Protein AF-B7BBH0-F1 (afdb_monomer)

Sequence (161 aa):
MNRITAFCSAIFLLVYTVLNRTVYGLSKKKMPYLHLIDEAIGLLNTEIRLIEWRIKYPEQLQQRVNKQSLSPLFLADKTTLINIMEMVSGLFLSKDIVYQNGKPAYLVDLSKGFEWLFNIKIGDCYQKHEDVIKRKPGKLTGFLNGLADLIKKEHDKKGYR

Foldseek 3Di:
DDPVVVVVVVVVVVVVVVVVVVVVVVVVVVVVVVVVVVVVVVVVVVVVVVVVVCVVCVPVVCVVVVPPPQAPAADDPPDDPLLVLLVLLVQQVVQPDADPVRGRDDSVVSVVVSCRNHVHDPDPSVVSSVVLVPDDPVCNCVNVVVVVVVVVVVCVVVVPD

Solvent-accessible surface area (backbone atoms only — not comparable to full-atom values): 9306 Å² total; per-residue (Å²): 134,61,71,64,62,55,50,55,52,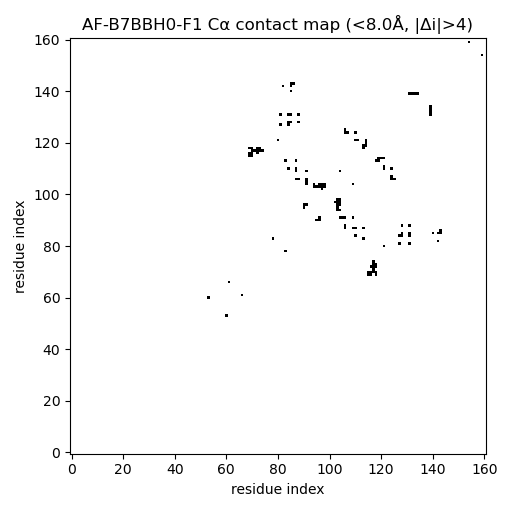53,51,50,53,51,52,51,55,52,50,51,50,53,52,50,52,54,51,65,62,52,54,58,57,53,53,53,48,52,49,51,50,52,51,50,52,52,53,52,50,53,51,52,48,50,71,75,45,48,65,74,52,43,61,62,63,70,52,59,73,72,36,93,44,68,71,64,94,82,68,53,72,68,51,56,42,43,53,50,45,51,48,45,72,64,47,77,53,51,45,97,86,69,48,59,51,52,62,67,58,53,48,51,51,48,21,45,49,37,66,48,87,74,75,66,58,65,62,49,39,50,55,42,72,69,39,59,79,90,59,47,54,48,58,62,51,51,54,51,51,52,52,50,53,56,42,58,75,68,65,69,130

pLDDT: mean 82.18, std 12.38, range [52.59, 95.44]

Secondary structure (DSSP, 8-state):
--HHHHHHHHHHHHHHHHHHHHHHHHHHHHHHHHHHHHHHHHHHHHHHHHHHHHHH-HHHHHHHHTTS---S----TT--HHHHHHHHHHHHHH---B-TTSPBPPHHHHHHHHHHHHT-----HHHHHHHHHTS-GGGSSHHHHHHHHHHHHHHHHHT--

Radius of gyration: 38.22 Å; Cα contacts (8 Å, |Δi|>4): 73; chains: 1; bounding box: 80×46×109 Å

Organism: NCBI:txid537006

Mean predicted aligned error: 16.0 Å

Structure (mmCIF, N/CA/C/O backbone):
data_AF-B7BBH0-F1
#
_entry.id   AF-B7BBH0-F1
#
loop_
_atom_site.group_PDB
_atom_site.id
_atom_site.type_symbol
_atom_site.label_atom_id
_atom_site.label_alt_id
_atom_site.label_comp_id
_atom_site.label_asym_id
_atom_site.label_entity_id
_atom_site.label_seq_id
_atom_site.pdbx_PDB_ins_code
_atom_site.Cartn_x
_atom_site.Cartn_y
_atom_site.Cartn_z
_atom_site.occupancy
_atom_site.B_iso_or_equiv
_atom_site.auth_seq_id
_atom_site.auth_comp_id
_atom_site.auth_asym_id
_atom_site.auth_atom_id
_atom_site.pdbx_PDB_mode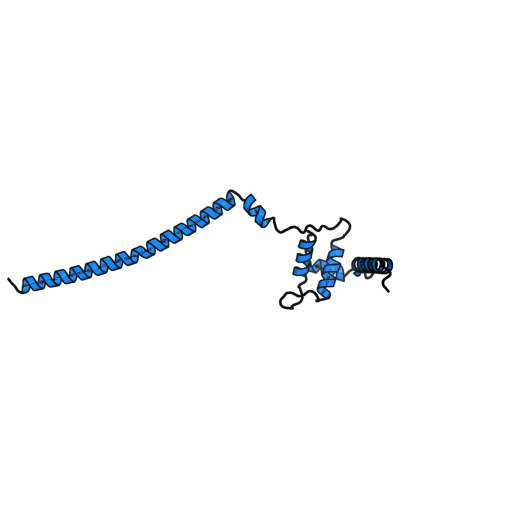l_num
ATOM 1 N N . MET A 1 1 ? 48.801 -32.020 -86.231 1.00 55.41 1 MET A N 1
ATOM 2 C CA . MET A 1 1 ? 48.267 -31.024 -85.273 1.00 55.41 1 MET A CA 1
ATOM 3 C C . MET A 1 1 ? 49.053 -31.171 -83.973 1.00 55.41 1 MET A C 1
ATOM 5 O O . MET A 1 1 ? 49.049 -32.255 -83.405 1.00 55.41 1 MET A O 1
ATOM 9 N N . ASN A 1 2 ? 49.857 -3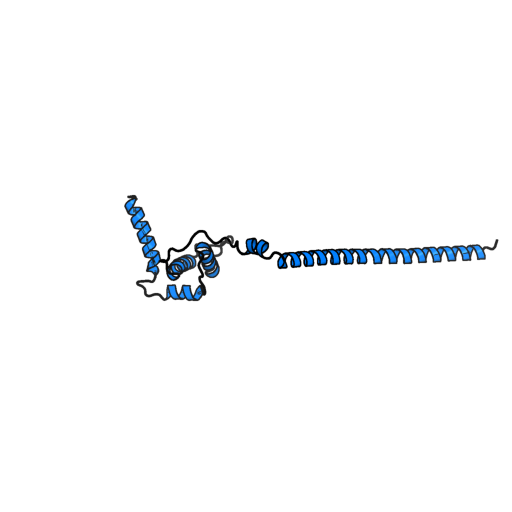0.171 -83.597 1.00 57.75 2 ASN A N 1
ATOM 10 C CA . ASN A 1 2 ? 50.925 -30.335 -82.602 1.00 57.75 2 ASN A CA 1
ATOM 11 C C . ASN A 1 2 ? 50.375 -30.584 -81.187 1.00 57.75 2 ASN A C 1
ATOM 13 O O . ASN A 1 2 ? 49.533 -29.833 -80.699 1.00 57.75 2 ASN A O 1
ATOM 17 N N . ARG A 1 3 ? 50.912 -31.602 -80.494 1.00 60.59 3 ARG A N 1
ATOM 18 C CA . ARG A 1 3 ? 50.582 -31.922 -79.085 1.00 60.59 3 ARG A CA 1
ATOM 19 C C . ARG A 1 3 ? 50.762 -30.714 -78.155 1.00 60.59 3 ARG A C 1
ATOM 21 O O . ARG A 1 3 ? 50.037 -30.584 -77.179 1.00 60.59 3 ARG A O 1
ATOM 28 N N . ILE A 1 4 ? 51.678 -29.812 -78.506 1.00 69.25 4 ILE A N 1
ATOM 29 C CA . ILE A 1 4 ? 51.963 -28.566 -77.785 1.00 69.25 4 ILE A CA 1
ATOM 30 C C . ILE A 1 4 ? 50.759 -27.612 -77.822 1.00 69.25 4 ILE A C 1
ATOM 32 O O . ILE A 1 4 ? 50.379 -27.060 -76.795 1.00 69.25 4 ILE A O 1
ATOM 36 N N . THR A 1 5 ? 50.097 -27.466 -78.973 1.00 71.50 5 THR A N 1
ATOM 37 C CA . THR A 1 5 ? 48.941 -26.569 -79.124 1.00 71.50 5 THR A CA 1
ATOM 38 C C . THR A 1 5 ? 47.730 -27.079 -78.339 1.00 71.50 5 THR A C 1
ATOM 40 O O . THR A 1 5 ? 47.020 -26.293 -77.714 1.00 71.50 5 THR A O 1
ATOM 43 N N . ALA A 1 6 ? 47.534 -28.402 -78.299 1.00 71.00 6 ALA A N 1
ATOM 44 C CA . ALA A 1 6 ? 46.506 -29.034 -77.472 1.00 71.00 6 ALA A CA 1
ATOM 45 C C . ALA A 1 6 ? 46.788 -28.859 -75.968 1.00 71.00 6 ALA A C 1
ATOM 47 O O . ALA A 1 6 ? 45.874 -28.575 -75.196 1.00 71.00 6 ALA A O 1
ATOM 48 N N . PHE A 1 7 ? 48.057 -28.961 -75.560 1.00 74.50 7 PHE A N 1
ATOM 49 C CA . PHE A 1 7 ? 48.466 -28.769 -74.168 1.00 74.50 7 PHE A CA 1
ATOM 50 C C . PHE A 1 7 ? 48.253 -27.321 -73.701 1.00 74.50 7 PHE A C 1
ATOM 52 O O . PHE A 1 7 ? 47.668 -27.094 -72.644 1.00 74.50 7 PHE A O 1
ATOM 59 N N . CYS A 1 8 ? 48.626 -26.330 -74.518 1.00 71.81 8 CYS A N 1
ATOM 60 C CA . CYS A 1 8 ? 48.367 -24.919 -74.219 1.00 71.81 8 CYS A CA 1
ATOM 61 C C . CYS A 1 8 ? 46.865 -24.600 -74.129 1.00 71.81 8 CYS A C 1
ATOM 63 O O . CYS A 1 8 ? 46.452 -23.862 -73.236 1.00 71.81 8 CYS A O 1
ATOM 65 N N . SER A 1 9 ? 46.037 -25.183 -75.004 1.00 73.12 9 SER A N 1
ATOM 66 C CA . SER A 1 9 ? 44.580 -24.997 -74.962 1.00 73.12 9 SER A CA 1
ATOM 67 C C . SER A 1 9 ? 43.954 -25.590 -73.692 1.00 73.12 9 SER A C 1
ATOM 69 O O . SER A 1 9 ? 43.119 -24.941 -73.060 1.00 73.12 9 SER A O 1
ATOM 71 N N . ALA A 1 10 ? 44.412 -26.769 -73.260 1.00 77.75 10 ALA A N 1
ATOM 72 C CA . ALA A 1 10 ? 43.952 -27.401 -72.024 1.00 77.75 10 ALA A CA 1
ATOM 73 C C . ALA A 1 10 ? 44.320 -26.584 -70.772 1.00 77.75 10 ALA A C 1
ATOM 75 O O . ALA A 1 10 ? 43.482 -26.408 -69.887 1.00 77.75 10 ALA A O 1
ATOM 76 N N . ILE A 1 11 ? 45.538 -26.028 -70.714 1.00 79.75 11 ILE A N 1
ATOM 77 C CA . ILE A 1 11 ? 45.958 -25.144 -69.614 1.00 79.75 11 ILE A CA 1
ATOM 78 C C . ILE A 1 11 ? 45.096 -23.880 -69.583 1.00 79.75 11 ILE A C 1
ATOM 80 O O . ILE A 1 11 ? 44.630 -23.483 -68.516 1.00 79.75 11 ILE A O 1
ATOM 84 N N . PHE A 1 12 ? 44.834 -23.268 -70.739 1.00 78.94 12 PHE A N 1
ATOM 85 C CA . PHE A 1 12 ? 44.013 -22.061 -70.820 1.00 78.94 12 PHE A CA 1
ATOM 86 C C . PHE A 1 12 ? 42.577 -22.303 -70.324 1.00 78.94 12 PHE A C 1
ATOM 88 O O . PHE A 1 12 ? 42.049 -21.518 -69.537 1.00 78.94 12 PHE A O 1
ATOM 95 N N . LEU A 1 13 ? 41.971 -23.432 -70.704 1.00 77.69 13 LEU A N 1
ATOM 96 C CA . LEU A 1 13 ? 40.653 -23.859 -70.217 1.00 77.69 13 LEU A CA 1
ATOM 97 C C . LEU A 1 13 ? 40.636 -24.117 -68.704 1.00 77.69 13 LEU A C 1
ATOM 99 O O . LEU A 1 13 ? 39.672 -23.755 -68.021 1.00 77.69 13 LEU A O 1
ATOM 103 N N . LEU A 1 14 ? 41.705 -24.702 -68.160 1.00 79.06 14 LEU A N 1
ATOM 104 C CA . LEU A 1 14 ? 41.826 -24.951 -66.725 1.00 79.06 14 LEU A CA 1
ATOM 105 C C . LEU A 1 14 ? 41.948 -23.639 -65.933 1.00 79.06 14 LEU A C 1
ATOM 107 O O . LEU A 1 14 ? 41.266 -23.452 -64.929 1.00 79.06 14 LEU A O 1
ATOM 111 N N . VAL A 1 15 ? 42.750 -22.688 -66.416 1.00 83.25 15 VAL A N 1
ATOM 112 C CA . VAL A 1 15 ? 42.886 -21.361 -65.793 1.00 83.25 15 VAL A CA 1
ATOM 113 C C . VAL A 1 15 ? 41.566 -20.591 -65.862 1.00 83.25 15 VAL A C 1
ATOM 115 O O . VAL A 1 15 ? 41.137 -20.014 -64.862 1.00 83.25 15 VAL A O 1
ATOM 118 N N . TYR A 1 16 ? 40.876 -20.635 -67.003 1.00 78.44 16 TYR A N 1
ATOM 119 C CA . TYR A 1 16 ? 39.590 -19.962 -67.186 1.00 78.44 16 TYR A CA 1
ATOM 120 C C . TYR A 1 16 ? 38.501 -20.513 -66.253 1.00 78.44 16 TYR A C 1
ATOM 122 O O . TYR A 1 16 ? 37.755 -19.754 -65.632 1.00 78.44 16 TYR A O 1
ATOM 130 N N . THR A 1 17 ? 38.430 -21.836 -66.095 1.00 78.06 17 THR A N 1
ATOM 131 C CA . THR A 1 17 ? 37.449 -22.475 -65.203 1.00 78.06 17 THR A CA 1
ATOM 132 C C . THR A 1 17 ? 37.733 -22.206 -63.726 1.00 78.06 17 THR A C 1
ATOM 134 O O . THR A 1 17 ? 36.790 -21.985 -62.960 1.00 78.06 17 THR A O 1
ATOM 137 N N . VAL A 1 18 ? 39.004 -22.159 -63.321 1.00 78.69 18 VAL A N 1
ATOM 138 C CA . VAL A 1 18 ? 39.395 -21.776 -61.956 1.00 78.69 18 VAL A CA 1
ATOM 139 C C . VAL A 1 18 ? 39.039 -20.315 -61.681 1.00 78.69 18 VAL A C 1
ATOM 141 O O . VAL A 1 18 ? 38.407 -20.045 -60.661 1.00 78.69 18 VAL A O 1
ATOM 144 N N . LEU A 1 19 ? 39.351 -19.399 -62.605 1.00 75.50 19 LEU A N 1
ATOM 145 C CA . LEU A 1 19 ? 39.053 -17.970 -62.466 1.00 75.50 19 LEU A CA 1
ATOM 146 C C . LEU A 1 19 ? 37.542 -17.697 -62.379 1.00 75.50 19 LEU A C 1
ATOM 148 O O . LEU A 1 19 ? 37.093 -16.950 -61.510 1.00 75.50 19 LEU A O 1
ATOM 152 N N . ASN A 1 20 ? 36.734 -18.350 -63.219 1.00 71.81 20 ASN A N 1
ATOM 153 C CA . ASN A 1 20 ? 35.277 -18.208 -63.156 1.00 71.81 20 ASN A CA 1
ATOM 154 C C . ASN A 1 20 ? 34.698 -18.731 -61.835 1.00 71.81 20 ASN A C 1
ATOM 156 O O . ASN A 1 20 ? 33.771 -18.127 -61.293 1.00 71.81 20 ASN A O 1
ATOM 160 N N . ARG A 1 21 ? 35.245 -19.817 -61.271 1.00 69.81 21 ARG A N 1
ATOM 161 C CA . ARG A 1 21 ? 34.798 -20.337 -59.968 1.00 69.81 21 ARG A CA 1
ATOM 162 C C . ARG A 1 21 ? 35.133 -19.391 -58.814 1.00 69.81 21 ARG A C 1
ATOM 164 O O . ARG A 1 21 ? 34.287 -19.209 -57.938 1.00 69.81 21 ARG A O 1
ATOM 171 N N . THR A 1 22 ? 36.308 -18.760 -58.807 1.00 71.94 22 THR A N 1
ATOM 172 C CA . THR A 1 22 ? 36.666 -17.760 -57.783 1.00 71.94 22 THR A CA 1
ATOM 173 C C . THR A 1 22 ? 35.824 -16.496 -57.902 1.00 71.94 22 THR A C 1
ATOM 175 O O . THR A 1 22 ? 35.325 -16.009 -56.886 1.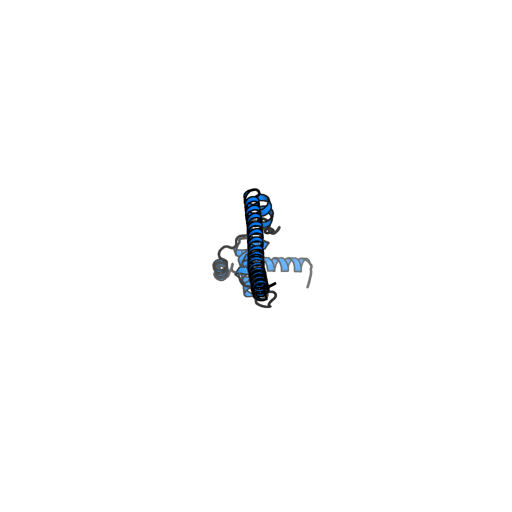00 71.94 22 THR A O 1
ATOM 178 N N . VAL A 1 23 ? 35.591 -15.995 -59.118 1.00 68.50 23 VAL A N 1
ATOM 179 C CA . VAL A 1 23 ? 34.733 -14.820 -59.356 1.00 68.50 23 VAL A CA 1
ATOM 180 C C . VAL A 1 23 ? 33.283 -15.098 -58.944 1.00 68.50 23 VAL A C 1
ATOM 182 O O . VAL A 1 23 ? 32.680 -14.297 -58.225 1.00 68.50 23 VAL A O 1
ATOM 185 N N . TYR A 1 24 ? 32.736 -16.262 -59.308 1.00 63.31 24 TYR A N 1
ATOM 186 C CA . TYR A 1 24 ? 31.382 -16.668 -58.920 1.00 63.31 24 TYR A CA 1
ATOM 187 C C . TYR A 1 24 ? 31.242 -16.855 -57.398 1.00 63.31 24 TYR A C 1
ATOM 189 O O . TYR A 1 24 ? 30.266 -16.403 -56.797 1.00 63.31 24 TYR A O 1
ATOM 197 N N . GLY A 1 25 ? 32.249 -17.447 -56.743 1.00 60.88 25 GLY A N 1
ATOM 198 C CA . GLY A 1 25 ? 32.296 -17.584 -55.284 1.00 60.88 25 GLY A CA 1
ATOM 199 C C . GLY A 1 25 ? 32.364 -16.241 -54.545 1.00 60.88 25 GLY A C 1
ATOM 200 O O . GLY A 1 25 ? 31.696 -16.066 -53.526 1.00 60.88 25 GLY A O 1
ATOM 201 N N . LEU A 1 26 ? 33.114 -15.269 -55.076 1.00 60.09 26 LEU A N 1
ATOM 202 C CA . LEU A 1 26 ? 33.206 -13.908 -54.529 1.00 60.09 26 LEU A CA 1
ATOM 203 C C . LEU A 1 26 ? 31.902 -13.117 -54.704 1.00 60.09 26 LEU A C 1
ATOM 205 O O . LEU A 1 26 ? 31.491 -12.410 -53.783 1.00 60.09 26 LEU A O 1
ATOM 209 N N . SER A 1 27 ? 31.228 -13.262 -55.847 1.00 60.81 27 SER A N 1
ATOM 210 C CA . SER A 1 27 ? 29.917 -12.648 -56.105 1.00 60.81 27 SER A CA 1
ATOM 211 C C . SER A 1 27 ? 28.849 -13.178 -55.138 1.00 60.81 27 SER A C 1
ATOM 213 O O . SER A 1 27 ? 28.179 -12.398 -54.454 1.00 60.81 27 SER A O 1
ATOM 215 N N . LYS A 1 28 ? 28.780 -14.505 -54.963 1.00 59.19 28 LYS A N 1
ATOM 216 C CA . LYS A 1 28 ? 27.825 -15.159 -54.056 1.00 59.19 28 LYS A CA 1
ATOM 217 C C . LYS A 1 28 ? 28.061 -14.832 -52.578 1.00 59.19 28 LYS A C 1
ATOM 219 O O . LYS A 1 28 ? 27.124 -14.910 -51.796 1.00 59.19 28 LYS A O 1
ATOM 224 N N . LYS A 1 29 ? 29.284 -14.459 -52.180 1.00 57.19 29 LYS A N 1
ATOM 225 C CA . LYS A 1 29 ? 29.614 -14.069 -50.797 1.00 57.19 29 LYS A CA 1
ATOM 226 C C . LYS A 1 29 ? 29.347 -12.586 -50.502 1.00 57.19 29 LYS A C 1
ATOM 228 O O . LYS A 1 29 ? 29.216 -12.240 -49.337 1.00 57.19 29 LYS A O 1
ATOM 233 N N . LYS A 1 30 ? 29.230 -11.722 -51.522 1.00 57.38 30 LYS A N 1
ATOM 234 C CA . LYS A 1 30 ? 28.842 -10.300 -51.376 1.00 57.38 30 LYS A CA 1
ATOM 235 C C . LYS A 1 30 ? 27.321 -10.093 -51.312 1.00 57.38 30 LYS A C 1
ATOM 237 O O . LYS A 1 30 ? 26.862 -9.205 -50.602 1.00 57.38 30 LYS A O 1
ATOM 242 N N . MET A 1 31 ? 26.545 -10.941 -51.988 1.00 60.16 31 MET A N 1
ATOM 243 C CA . MET A 1 31 ? 25.070 -10.916 -51.996 1.00 60.16 31 MET A CA 1
ATOM 244 C C . MET A 1 31 ? 24.359 -11.074 -50.625 1.00 60.16 31 MET A C 1
ATOM 246 O O . MET A 1 31 ? 23.385 -10.360 -50.402 1.00 60.16 31 MET A O 1
ATOM 250 N N . PRO A 1 32 ? 24.799 -11.941 -49.686 1.00 65.31 32 PRO A N 1
ATOM 251 C CA . PRO A 1 32 ? 24.109 -12.163 -48.414 1.00 65.31 32 PRO A CA 1
ATOM 252 C C . PRO A 1 32 ? 24.265 -10.980 -47.454 1.00 65.31 32 PRO A C 1
ATOM 254 O O . PRO A 1 32 ? 23.346 -10.666 -46.710 1.00 65.31 32 PRO A O 1
ATOM 257 N N . TYR A 1 33 ? 25.415 -10.299 -47.491 1.00 65.69 33 TYR A N 1
ATOM 258 C CA . TYR A 1 33 ? 25.645 -9.105 -46.678 1.00 65.69 33 TYR A CA 1
ATOM 259 C C . TYR A 1 33 ? 24.775 -7.937 -47.129 1.00 65.69 33 TYR A C 1
ATOM 261 O O . TYR A 1 33 ? 24.266 -7.216 -46.281 1.00 65.69 33 TYR A O 1
ATOM 269 N N . LEU A 1 34 ? 24.567 -7.779 -48.440 1.00 76.81 34 LEU A N 1
ATOM 270 C CA . LEU A 1 34 ? 23.650 -6.765 -48.958 1.00 76.81 34 LEU A CA 1
ATOM 271 C C . LEU A 1 34 ? 22.221 -7.005 -48.450 1.00 76.81 34 LEU A C 1
ATOM 273 O O . LEU A 1 34 ? 21.588 -6.083 -47.957 1.00 76.81 34 LEU A O 1
ATOM 277 N N . HIS A 1 35 ? 21.764 -8.260 -48.478 1.00 80.88 35 HIS A N 1
ATOM 278 C CA . HIS A 1 35 ? 20.432 -8.626 -47.998 1.00 80.88 35 HIS A CA 1
ATOM 279 C C . HIS A 1 35 ? 20.237 -8.358 -46.496 1.00 80.88 35 HIS A C 1
ATOM 281 O O . HIS A 1 35 ? 19.222 -7.794 -46.103 1.00 80.88 35 HIS A O 1
ATOM 287 N N . LEU A 1 36 ? 21.228 -8.700 -45.664 1.00 82.75 36 LEU A N 1
ATOM 288 C CA . LEU A 1 36 ? 21.197 -8.412 -44.224 1.00 82.75 36 LEU A CA 1
ATOM 289 C C . LEU A 1 36 ? 21.202 -6.903 -43.930 1.00 82.75 36 LEU A C 1
ATOM 291 O O . LEU A 1 36 ? 20.569 -6.457 -42.975 1.00 82.75 36 LEU A O 1
ATOM 295 N N . ILE A 1 37 ? 21.913 -6.114 -44.741 1.00 83.19 37 ILE A N 1
ATOM 296 C CA . ILE A 1 37 ? 21.921 -4.651 -44.631 1.00 83.19 37 ILE A CA 1
ATOM 297 C C . ILE A 1 37 ? 20.547 -4.085 -45.006 1.00 83.19 37 ILE A C 1
ATOM 299 O O . ILE A 1 37 ? 20.027 -3.249 -44.271 1.00 83.19 37 ILE A O 1
ATOM 303 N N . ASP A 1 38 ? 19.930 -4.567 -46.084 1.00 87.56 38 ASP A N 1
ATOM 304 C CA . ASP A 1 38 ? 18.588 -4.139 -46.495 1.00 87.56 38 ASP A CA 1
ATOM 305 C C . ASP A 1 38 ? 17.526 -4.496 -45.443 1.00 87.56 38 ASP A C 1
ATOM 307 O O . ASP A 1 38 ? 16.635 -3.694 -45.158 1.00 87.56 38 ASP A O 1
ATOM 311 N N . GLU A 1 39 ? 17.644 -5.663 -44.806 1.00 88.69 39 GLU A N 1
ATOM 312 C CA . GLU A 1 39 ? 16.756 -6.080 -43.717 1.00 88.69 39 GLU A CA 1
ATOM 313 C C . GLU A 1 39 ? 16.936 -5.204 -42.468 1.00 88.69 39 GLU A C 1
ATOM 315 O O . GLU A 1 39 ? 15.952 -4.731 -41.893 1.00 88.69 39 GLU A O 1
ATOM 320 N N . ALA A 1 40 ? 18.182 -4.897 -42.091 1.00 92.56 40 ALA A N 1
ATOM 321 C CA . ALA A 1 40 ? 18.479 -3.983 -40.990 1.00 92.56 40 ALA A CA 1
ATOM 322 C C . ALA A 1 40 ? 17.961 -2.559 -41.261 1.00 92.56 40 ALA A C 1
ATOM 324 O O . ALA A 1 40 ? 17.396 -1.927 -40.366 1.00 92.56 40 ALA A O 1
ATOM 325 N N . ILE A 1 41 ? 18.093 -2.063 -42.497 1.00 93.94 41 ILE A N 1
ATOM 326 C CA . ILE A 1 41 ? 17.519 -0.779 -42.928 1.00 93.94 41 ILE A CA 1
ATOM 327 C C . ILE A 1 41 ? 15.989 -0.829 -42.858 1.00 93.94 41 ILE A C 1
ATOM 329 O O . ILE A 1 41 ? 15.364 0.111 -42.365 1.00 93.94 41 ILE A O 1
ATOM 333 N N . GLY A 1 42 ? 15.371 -1.926 -43.302 1.00 94.69 42 GLY A N 1
ATOM 334 C CA . GLY A 1 42 ? 13.929 -2.144 -43.190 1.00 94.69 42 GLY A CA 1
ATOM 335 C C . GLY A 1 42 ? 13.446 -2.077 -41.742 1.00 94.69 42 GLY A C 1
ATOM 336 O O . GLY A 1 42 ? 12.473 -1.380 -41.446 1.00 94.69 42 GLY A O 1
ATOM 337 N N . LEU A 1 43 ? 14.169 -2.723 -40.828 1.00 95.19 43 LEU A N 1
ATOM 338 C CA . LEU A 1 43 ? 13.856 -2.732 -39.401 1.00 95.19 43 LEU A CA 1
ATOM 339 C C . LEU A 1 43 ? 14.002 -1.334 -38.782 1.00 95.19 43 LEU A C 1
ATOM 341 O O . LEU A 1 43 ? 13.084 -0.859 -38.109 1.00 95.19 43 LEU A O 1
ATOM 345 N N . LEU A 1 44 ? 15.082 -0.615 -39.098 1.00 95.44 44 LEU A N 1
ATOM 346 C CA . LEU A 1 44 ? 15.265 0.778 -38.673 1.00 95.44 44 LEU A CA 1
ATOM 347 C C . LEU A 1 44 ? 14.148 1.691 -39.191 1.00 95.44 44 LEU A C 1
ATOM 349 O O . LEU A 1 44 ? 13.615 2.495 -38.429 1.00 95.44 44 LEU A O 1
ATOM 353 N N . ASN A 1 45 ? 13.730 1.533 -40.446 1.00 94.94 45 ASN A N 1
ATOM 354 C CA . ASN A 1 45 ? 12.619 2.303 -41.008 1.00 94.94 45 ASN A CA 1
ATOM 355 C C . ASN A 1 45 ? 11.295 2.011 -40.290 1.00 94.94 45 ASN A C 1
ATOM 357 O O . ASN A 1 45 ? 10.487 2.920 -40.092 1.00 94.94 45 ASN A O 1
ATOM 361 N N . THR A 1 46 ? 11.062 0.765 -39.863 1.00 94.06 46 THR A N 1
ATOM 362 C CA . THR A 1 46 ? 9.876 0.444 -39.058 1.00 94.06 46 THR A CA 1
ATOM 363 C C . THR A 1 46 ? 9.925 1.067 -37.665 1.00 94.06 46 THR A C 1
ATOM 365 O O . THR A 1 46 ? 8.911 1.612 -37.231 1.00 94.06 46 THR A O 1
ATOM 368 N N . GLU A 1 47 ? 11.082 1.065 -37.000 1.00 93.38 47 GLU A N 1
ATOM 369 C CA . GLU A 1 47 ? 11.272 1.707 -35.692 1.00 93.38 47 GLU A CA 1
ATOM 370 C C . GLU A 1 47 ? 11.108 3.232 -35.773 1.00 93.38 47 GLU A C 1
ATOM 372 O O . GLU A 1 47 ? 10.382 3.822 -34.971 1.00 93.38 47 GLU A O 1
ATOM 377 N N . ILE A 1 48 ? 11.688 3.873 -36.795 1.00 95.31 48 ILE A N 1
ATOM 378 C CA . ILE A 1 48 ? 11.503 5.310 -37.061 1.00 95.31 48 ILE A CA 1
ATOM 379 C C . ILE A 1 48 ? 10.019 5.616 -37.261 1.00 95.31 48 ILE A C 1
ATOM 381 O O . ILE A 1 48 ? 9.483 6.511 -36.609 1.00 95.31 48 ILE A O 1
ATOM 385 N N . ARG A 1 49 ? 9.317 4.823 -38.080 1.00 93.50 49 ARG A N 1
ATOM 386 C CA . ARG A 1 49 ? 7.877 4.996 -38.304 1.00 93.50 49 ARG A CA 1
ATOM 387 C C . ARG A 1 49 ? 7.076 4.824 -37.012 1.00 93.50 49 ARG A C 1
ATOM 389 O O . ARG A 1 49 ? 6.141 5.581 -36.772 1.00 93.50 49 ARG A O 1
ATOM 396 N N . LEU A 1 50 ? 7.427 3.866 -36.154 1.00 89.50 50 LEU A N 1
ATOM 397 C CA . LEU A 1 50 ? 6.783 3.709 -34.846 1.00 89.50 50 LEU A CA 1
ATOM 398 C C . LEU A 1 50 ? 6.998 4.943 -33.960 1.00 89.50 50 LEU A C 1
ATOM 400 O O . LEU A 1 50 ? 6.055 5.384 -33.304 1.00 89.50 50 LEU A O 1
ATOM 404 N N . ILE A 1 51 ? 8.196 5.530 -33.957 1.00 88.81 51 ILE A N 1
ATOM 405 C CA . ILE A 1 51 ? 8.496 6.761 -33.211 1.00 88.81 51 ILE A CA 1
ATOM 406 C C . ILE A 1 51 ? 7.714 7.955 -33.774 1.00 88.81 51 ILE A C 1
ATOM 408 O O . ILE A 1 51 ? 7.106 8.697 -33.005 1.00 88.81 51 ILE A O 1
ATOM 412 N N . GLU A 1 52 ? 7.653 8.119 -35.093 1.00 91.88 52 GLU A N 1
ATOM 413 C CA . GLU A 1 52 ? 6.853 9.171 -35.733 1.00 91.88 52 GLU A CA 1
ATOM 414 C C . GLU A 1 52 ? 5.374 9.063 -35.357 1.00 91.88 52 GLU A C 1
ATOM 416 O O . GLU A 1 52 ? 4.732 10.063 -35.038 1.00 91.88 52 GLU A O 1
ATOM 421 N N . TRP A 1 53 ? 4.835 7.842 -35.325 1.00 87.81 53 TRP A N 1
ATOM 422 C CA . TRP A 1 53 ? 3.465 7.594 -34.879 1.00 87.81 53 TRP A CA 1
ATOM 423 C C . TRP A 1 53 ? 3.271 7.942 -33.399 1.00 87.81 53 TRP A C 1
ATOM 425 O O . TRP A 1 53 ? 2.237 8.514 -33.051 1.00 87.81 53 TRP A O 1
ATOM 435 N N . ARG A 1 54 ? 4.264 7.671 -32.536 1.00 82.19 54 ARG A N 1
ATOM 436 C CA . ARG A 1 54 ? 4.240 8.089 -31.120 1.00 82.19 54 ARG A CA 1
ATOM 437 C C . ARG A 1 54 ? 4.195 9.607 -30.965 1.00 82.19 54 ARG A C 1
ATOM 439 O O . ARG A 1 54 ? 3.508 10.093 -30.073 1.00 82.19 54 ARG A O 1
ATOM 446 N N . ILE A 1 55 ? 4.918 10.341 -31.809 1.00 86.62 55 ILE A N 1
ATOM 447 C CA . ILE A 1 55 ? 4.951 11.810 -31.779 1.00 86.62 55 ILE A CA 1
ATOM 448 C C . ILE A 1 55 ? 3.652 12.394 -32.344 1.00 86.62 55 ILE A C 1
ATOM 450 O O . ILE A 1 55 ? 3.144 13.379 -31.816 1.00 86.62 55 ILE A O 1
ATOM 454 N N . LYS A 1 56 ? 3.105 11.788 -33.403 1.00 91.31 56 LYS A N 1
ATOM 455 C CA . LYS A 1 56 ? 1.920 12.294 -34.105 1.00 91.31 56 LYS A CA 1
ATOM 456 C C . LYS A 1 56 ? 0.612 12.062 -33.346 1.00 91.31 56 LYS A C 1
ATOM 458 O O . LYS A 1 56 ? -0.282 12.892 -33.463 1.00 91.31 56 LYS A O 1
ATOM 463 N N . TYR A 1 57 ? 0.507 10.963 -32.597 1.00 83.88 57 TYR A N 1
ATOM 464 C CA . TYR A 1 57 ? -0.714 10.585 -31.873 1.00 83.88 57 TYR A CA 1
ATOM 465 C C . TYR A 1 57 ? -0.432 10.187 -30.412 1.00 83.88 57 TYR A C 1
ATOM 467 O O . TYR A 1 57 ? -0.637 9.027 -30.023 1.00 83.88 57 TYR A O 1
ATOM 475 N N . PRO A 1 58 ? 0.063 11.114 -29.573 1.00 73.81 58 PRO A N 1
ATOM 476 C CA . PRO A 1 58 ? 0.404 10.819 -28.182 1.00 73.81 58 PRO A CA 1
ATOM 477 C C . PRO A 1 58 ? -0.812 10.373 -27.350 1.00 73.81 58 PRO A C 1
ATOM 479 O O . PRO A 1 58 ? -0.674 9.541 -26.450 1.00 73.81 58 PRO A O 1
ATOM 482 N N . GLU A 1 59 ? -2.014 10.855 -27.665 1.00 74.44 59 GLU A N 1
ATOM 483 C CA . GLU A 1 59 ? -3.263 10.565 -26.952 1.00 74.44 59 GLU A CA 1
ATOM 484 C C . GLU A 1 59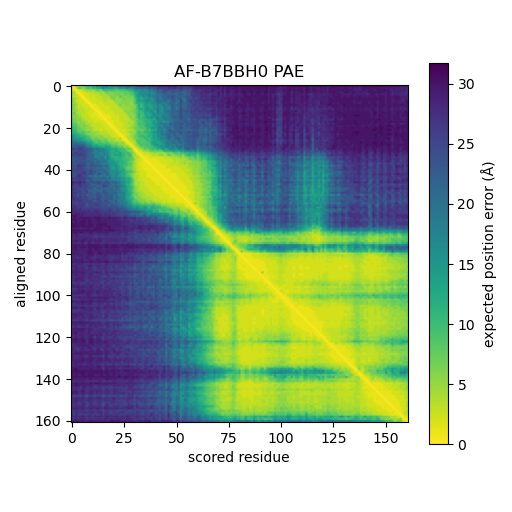 ? -3.667 9.079 -26.968 1.00 74.44 59 GLU A C 1
ATOM 486 O O . GLU A 1 59 ? -4.148 8.560 -25.956 1.00 74.44 59 GLU A O 1
ATOM 491 N N . GLN A 1 60 ? -3.421 8.355 -28.067 1.00 66.94 60 GLN A N 1
ATOM 492 C CA . GLN A 1 60 ? -3.758 6.924 -28.175 1.00 66.94 60 GLN A CA 1
ATOM 493 C C . GLN A 1 60 ? -2.875 6.054 -27.267 1.00 66.94 60 GLN A C 1
ATOM 495 O O . GLN A 1 60 ? -3.301 5.007 -26.773 1.00 66.94 60 GLN A O 1
ATOM 500 N N . LEU A 1 61 ? -1.647 6.505 -27.006 1.00 62.38 61 LEU A N 1
ATOM 501 C CA . LEU A 1 61 ? -0.705 5.842 -26.105 1.00 62.38 61 LEU A CA 1
ATOM 502 C C . LEU A 1 61 ? -0.912 6.278 -24.657 1.00 62.38 61 LEU A C 1
ATOM 504 O O . LEU A 1 61 ? -0.873 5.439 -23.756 1.00 62.38 61 LEU A O 1
ATOM 508 N N . GLN A 1 62 ? -1.216 7.556 -24.425 1.00 58.12 62 GLN A N 1
ATOM 509 C CA . GLN A 1 62 ? -1.605 8.048 -23.107 1.00 58.12 62 GLN A CA 1
ATOM 510 C C . GLN A 1 62 ? -2.846 7.327 -22.581 1.00 58.12 62 GLN A C 1
ATOM 512 O O . GLN A 1 62 ? -2.888 7.022 -21.398 1.00 58.12 62 GLN A O 1
ATOM 517 N N . GLN A 1 63 ? -3.811 6.944 -23.422 1.00 56.09 63 GLN A N 1
ATOM 518 C CA . GLN A 1 63 ? -4.939 6.115 -22.973 1.00 56.09 63 GLN A CA 1
ATOM 519 C C . GLN A 1 63 ? -4.530 4.724 -22.457 1.00 56.09 63 GLN A C 1
ATOM 521 O O . GLN A 1 63 ? -5.265 4.150 -21.654 1.00 56.09 63 GLN A O 1
ATOM 526 N N . ARG A 1 64 ? -3.379 4.168 -22.871 1.00 53.31 64 ARG A N 1
ATOM 527 C CA . ARG A 1 64 ? -2.821 2.935 -22.280 1.00 53.31 64 ARG A CA 1
ATOM 528 C C . ARG A 1 64 ? -2.022 3.202 -21.005 1.00 53.31 64 ARG A C 1
ATOM 530 O O . ARG A 1 64 ? -2.092 2.386 -20.096 1.00 53.31 64 ARG A O 1
ATOM 537 N N . VAL A 1 65 ? -1.286 4.312 -20.927 1.00 52.84 65 VAL A N 1
ATOM 538 C CA . VAL A 1 65 ? -0.412 4.629 -19.778 1.00 52.84 65 VAL A CA 1
ATOM 539 C C . VAL A 1 65 ? -1.187 5.273 -18.618 1.00 52.84 65 VAL A C 1
ATOM 541 O O . VAL A 1 65 ? -1.000 4.891 -17.468 1.00 52.84 65 VAL A O 1
ATOM 544 N N . ASN A 1 66 ? -2.127 6.175 -18.909 1.00 52.59 66 ASN A N 1
ATOM 545 C CA . ASN A 1 66 ? -3.010 6.821 -17.927 1.00 52.59 66 ASN A CA 1
ATOM 546 C C . ASN A 1 66 ? -4.165 5.918 -17.467 1.00 52.59 66 ASN A C 1
ATOM 548 O O . ASN A 1 66 ? -4.906 6.284 -16.561 1.00 52.59 66 ASN A O 1
ATOM 552 N N . LYS A 1 67 ? -4.305 4.720 -18.050 1.00 53.56 67 LYS A N 1
ATOM 553 C CA . LYS A 1 67 ? -5.096 3.614 -17.493 1.00 53.56 67 LYS A CA 1
ATOM 554 C C . LYS A 1 67 ? -4.264 2.762 -16.529 1.00 53.56 67 LYS A C 1
ATOM 556 O O . LYS A 1 67 ? -4.474 1.556 -16.432 1.00 53.56 67 LYS A O 1
ATOM 561 N N . GLN A 1 68 ? -3.358 3.364 -15.758 1.00 56.53 68 GLN A N 1
ATOM 562 C CA . GLN A 1 68 ? -3.169 2.854 -14.403 1.00 56.53 68 GLN A CA 1
ATOM 563 C C . GLN A 1 68 ? -4.558 2.937 -13.780 1.00 56.53 68 GLN A C 1
ATOM 565 O O . GLN A 1 68 ? -5.042 4.035 -13.533 1.00 56.53 68 GLN A O 1
ATOM 570 N N . SER A 1 69 ? -5.264 1.805 -13.731 1.00 57.50 69 SER A N 1
ATOM 571 C CA . SER A 1 69 ? -6.673 1.743 -13.367 1.00 57.50 69 SER A CA 1
ATOM 572 C C . SER A 1 69 ? -6.811 2.399 -12.006 1.00 57.50 69 SER A C 1
ATOM 574 O O . SER A 1 69 ? -6.438 1.794 -11.001 1.00 57.50 69 SER A O 1
ATOM 576 N N . LEU A 1 70 ? -7.236 3.661 -11.985 1.00 67.44 70 LEU A N 1
ATOM 577 C CA . LEU A 1 70 ? -7.485 4.358 -10.741 1.00 67.44 70 LEU A CA 1
ATOM 578 C C . LEU A 1 70 ? -8.530 3.520 -10.022 1.00 67.44 70 LEU A C 1
ATOM 580 O O . LEU A 1 70 ? -9.537 3.136 -10.627 1.00 67.44 70 LEU A O 1
ATOM 584 N N . SER A 1 71 ? -8.240 3.156 -8.777 1.00 77.25 71 SER A N 1
ATOM 585 C CA . SER A 1 71 ? -9.205 2.404 -7.997 1.00 77.25 71 SER A CA 1
ATOM 586 C C . SER A 1 71 ? -10.515 3.199 -7.940 1.00 77.25 71 SER A C 1
ATOM 588 O O . SER A 1 71 ? -10.479 4.420 -7.767 1.00 77.25 71 SER A O 1
ATOM 590 N N . PRO A 1 72 ? -11.679 2.542 -8.088 1.00 82.31 72 PRO A N 1
ATOM 591 C CA . PRO A 1 72 ? -12.971 3.208 -7.952 1.00 82.31 72 PRO A CA 1
ATOM 592 C C . PRO A 1 72 ? -13.243 3.661 -6.509 1.00 82.31 72 PRO A C 1
ATOM 594 O O . PRO A 1 72 ? -14.239 4.338 -6.259 1.00 82.31 72 PRO A O 1
ATOM 597 N N . LEU A 1 73 ? -12.401 3.255 -5.553 1.00 84.56 73 LEU A N 1
ATOM 598 C CA . LEU A 1 73 ? -12.540 3.590 -4.146 1.00 84.56 73 LEU A CA 1
ATOM 599 C C . LEU A 1 73 ? -11.796 4.887 -3.832 1.00 84.56 73 LEU A C 1
ATOM 601 O O . LEU A 1 73 ? -10.614 5.040 -4.130 1.00 84.56 73 LEU A O 1
ATOM 605 N N . PHE A 1 74 ? -12.499 5.787 -3.154 1.00 82.25 74 PHE A N 1
ATOM 606 C CA . PHE A 1 74 ? -11.970 7.059 -2.686 1.00 82.25 74 PHE A CA 1
ATOM 607 C C . PHE A 1 74 ? -12.203 7.184 -1.188 1.00 82.25 74 PHE A C 1
ATOM 609 O O . PHE A 1 74 ? -13.177 6.663 -0.637 1.00 82.25 74 PHE A O 1
ATOM 616 N N . LEU A 1 75 ? -11.310 7.909 -0.529 1.00 81.69 75 LEU A N 1
ATOM 617 C CA . LEU A 1 75 ? -11.505 8.301 0.854 1.00 81.69 75 LEU A CA 1
ATOM 618 C C . LEU A 1 75 ? -12.568 9.399 0.934 1.00 81.69 75 LEU A C 1
ATOM 620 O O . LEU A 1 75 ? -12.458 10.424 0.267 1.00 81.69 75 LEU A O 1
ATOM 624 N N . ALA A 1 76 ? -13.581 9.209 1.778 1.00 79.00 76 ALA A N 1
ATOM 625 C CA . ALA A 1 76 ? -14.440 10.315 2.182 1.00 79.00 76 ALA A CA 1
ATOM 626 C C . ALA A 1 76 ? -13.588 11.288 3.016 1.00 79.00 76 ALA A C 1
ATOM 628 O O . ALA A 1 76 ? -12.932 10.824 3.949 1.00 79.00 76 ALA A O 1
ATOM 629 N N . ASP A 1 77 ? -13.619 12.594 2.704 1.00 62.31 77 ASP A N 1
ATOM 630 C CA . ASP A 1 77 ? -12.775 13.717 3.202 1.00 62.31 77 ASP A CA 1
ATOM 631 C C . ASP A 1 77 ? -12.312 13.683 4.678 1.00 62.31 77 ASP A C 1
ATOM 633 O O . ASP A 1 77 ? -11.367 14.364 5.070 1.00 62.31 77 ASP A O 1
ATOM 637 N N . LYS A 1 78 ? -12.977 12.901 5.529 1.00 59.03 78 LYS A N 1
ATOM 638 C CA . LYS A 1 78 ? -12.734 12.763 6.965 1.00 59.03 78 LYS A CA 1
ATOM 639 C C . LYS A 1 78 ? -11.631 11.769 7.345 1.00 59.03 78 LYS A C 1
ATOM 641 O O . LYS A 1 78 ? -11.179 11.814 8.489 1.00 59.03 78 LYS A O 1
ATOM 646 N N . THR A 1 79 ? -11.194 10.862 6.469 1.00 62.53 79 THR A N 1
ATOM 647 C CA . THR A 1 79 ? -10.089 9.947 6.815 1.00 62.53 79 THR A CA 1
ATOM 648 C C . THR A 1 79 ? -8.745 10.620 6.568 1.00 62.53 79 THR A C 1
ATOM 650 O O . THR A 1 79 ? -8.315 10.793 5.429 1.00 62.53 79 THR A O 1
ATOM 653 N N . THR A 1 80 ? -8.053 10.977 7.645 1.00 76.94 80 THR A N 1
ATOM 654 C CA . THR A 1 80 ? -6.683 11.484 7.582 1.00 76.94 80 THR A CA 1
ATOM 655 C C . THR A 1 80 ? -5.739 10.397 7.059 1.00 76.94 80 THR A C 1
ATOM 657 O O . THR A 1 80 ? -5.825 9.238 7.459 1.00 76.94 80 THR A O 1
ATOM 660 N N . LEU A 1 81 ? -4.781 10.769 6.203 1.00 85.62 81 LEU A N 1
ATOM 661 C CA . LEU A 1 81 ? -3.734 9.882 5.660 1.00 85.62 81 LEU A CA 1
ATOM 662 C C . LEU A 1 81 ? -3.029 9.041 6.743 1.00 85.62 81 LEU A C 1
ATOM 664 O O . LEU A 1 81 ? -2.603 7.914 6.515 1.00 85.62 81 LEU A O 1
ATOM 668 N N . ILE A 1 82 ? -2.949 9.606 7.944 1.00 85.38 82 ILE A N 1
ATOM 669 C CA . ILE A 1 82 ? -2.354 9.024 9.145 1.00 85.38 82 ILE A CA 1
ATOM 670 C C . ILE A 1 82 ? -3.137 7.796 9.661 1.00 85.38 82 ILE A C 1
ATOM 672 O O . ILE A 1 82 ? -2.529 6.882 10.211 1.00 85.38 82 ILE A O 1
ATOM 676 N N . ASN A 1 83 ? -4.454 7.735 9.432 1.00 88.50 83 ASN A N 1
ATOM 677 C CA . ASN A 1 83 ? -5.318 6.597 9.766 1.00 88.50 83 ASN A CA 1
ATOM 678 C C . ASN A 1 83 ? -5.096 5.434 8.793 1.00 88.50 83 ASN A C 1
ATOM 680 O O . ASN A 1 83 ? -5.003 4.282 9.205 1.00 88.50 83 ASN A O 1
ATOM 684 N N . ILE A 1 84 ? -4.946 5.736 7.499 1.00 90.44 84 ILE A N 1
ATOM 685 C CA . ILE A 1 84 ? -4.575 4.725 6.500 1.00 90.44 84 ILE A CA 1
ATOM 686 C C . ILE A 1 84 ? -3.180 4.181 6.800 1.00 90.44 84 ILE A C 1
ATOM 688 O O . ILE A 1 84 ? -2.971 2.971 6.784 1.00 90.44 84 ILE A O 1
ATOM 692 N N . MET A 1 85 ? -2.242 5.056 7.168 1.00 91.81 85 MET A N 1
ATOM 693 C CA . MET A 1 85 ? -0.912 4.617 7.579 1.00 91.81 85 MET A CA 1
ATOM 694 C C . MET A 1 85 ? -0.939 3.753 8.847 1.00 91.81 85 MET A C 1
ATOM 696 O O . MET A 1 85 ? -0.113 2.855 8.984 1.00 91.81 85 MET A O 1
ATOM 700 N N . GLU A 1 86 ? -1.881 3.981 9.764 1.00 92.19 86 GLU A N 1
ATOM 701 C CA . GLU A 1 86 ? -2.078 3.136 10.949 1.00 92.19 86 GLU A CA 1
ATOM 702 C C . GLU A 1 86 ? -2.467 1.704 10.552 1.00 92.19 86 GLU A C 1
ATOM 704 O O . GLU A 1 86 ? -1.872 0.752 11.054 1.00 92.19 86 GLU A O 1
ATOM 709 N N . MET A 1 87 ? -3.369 1.545 9.573 1.00 91.94 87 MET A N 1
ATOM 710 C CA . MET A 1 87 ? -3.696 0.231 9.001 1.00 91.94 87 MET A CA 1
ATOM 711 C C . MET A 1 87 ? -2.488 -0.413 8.320 1.00 91.94 87 MET A C 1
ATOM 713 O O . MET A 1 87 ? -2.162 -1.561 8.609 1.00 91.94 87 MET A O 1
ATOM 717 N N . VAL A 1 88 ? -1.807 0.326 7.437 1.00 93.62 88 VAL A N 1
ATOM 718 C CA . VAL A 1 88 ? -0.627 -0.170 6.706 1.00 93.62 88 VAL A CA 1
ATOM 719 C C . VAL A 1 88 ? 0.466 -0.612 7.680 1.00 93.62 88 VAL A C 1
ATOM 721 O O . VAL A 1 88 ? 1.056 -1.674 7.503 1.00 93.62 88 VAL A O 1
ATOM 724 N N . SER A 1 89 ? 0.697 0.164 8.739 1.00 92.75 89 SER A N 1
ATOM 725 C CA . SER A 1 89 ? 1.676 -0.149 9.783 1.00 92.75 89 SER A CA 1
ATOM 726 C C . SER A 1 89 ? 1.278 -1.390 10.574 1.00 92.75 89 SER A C 1
ATOM 728 O O . SER A 1 89 ? 2.124 -2.248 10.805 1.00 92.75 89 SER A O 1
ATOM 730 N N . GLY A 1 90 ? 0.002 -1.523 10.948 1.00 92.50 90 GLY A N 1
ATOM 731 C CA . GLY A 1 90 ? -0.506 -2.722 11.618 1.00 92.50 90 GLY A CA 1
ATOM 732 C C . GLY A 1 90 ? -0.327 -3.980 10.765 1.00 92.50 90 GLY A C 1
ATOM 733 O O . GLY A 1 90 ? 0.185 -4.986 11.250 1.00 92.50 90 GLY A O 1
ATOM 734 N N . LEU A 1 91 ? -0.659 -3.901 9.474 1.00 93.56 91 LEU A N 1
ATOM 735 C CA . LEU A 1 91 ? -0.470 -5.001 8.525 1.00 93.56 91 LEU A CA 1
ATOM 736 C C . LEU A 1 91 ? 1.009 -5.347 8.328 1.00 93.56 91 LEU A C 1
ATOM 738 O O . LEU A 1 91 ? 1.375 -6.519 8.366 1.00 93.56 91 LEU A O 1
ATOM 742 N N . PHE A 1 92 ? 1.874 -4.345 8.179 1.00 93.81 92 PHE A N 1
ATOM 743 C CA . PHE A 1 92 ? 3.316 -4.559 8.066 1.00 93.81 92 PHE A CA 1
ATOM 744 C C . PHE A 1 92 ? 3.898 -5.250 9.310 1.00 93.81 92 PHE A C 1
ATOM 746 O O . PHE A 1 92 ? 4.682 -6.191 9.185 1.00 93.81 92 PHE A O 1
ATOM 753 N N . LEU A 1 93 ? 3.479 -4.829 10.507 1.00 92.44 93 LEU A N 1
ATOM 754 C CA . LEU A 1 93 ? 3.929 -5.417 11.771 1.00 92.44 93 LEU A CA 1
ATOM 755 C C . LEU A 1 93 ? 3.383 -6.832 11.997 1.00 92.44 93 LEU A C 1
ATOM 757 O O . LEU A 1 93 ? 4.094 -7.652 12.576 1.00 92.44 93 LEU A O 1
ATOM 761 N N . SER A 1 94 ? 2.167 -7.126 11.521 1.00 92.69 94 SER A N 1
ATOM 762 C CA . SER A 1 94 ? 1.568 -8.466 11.621 1.00 92.69 94 SER A CA 1
ATOM 763 C C . SER A 1 94 ? 2.390 -9.530 10.891 1.00 92.69 94 SER A C 1
ATOM 765 O O . SER A 1 94 ? 2.467 -10.663 11.347 1.00 92.69 94 SER A O 1
ATOM 767 N N . LYS A 1 95 ? 3.045 -9.154 9.778 1.00 91.62 95 LYS A N 1
ATOM 768 C CA . LYS A 1 95 ? 3.749 -10.061 8.851 1.00 91.62 95 LYS A CA 1
ATOM 769 C C . LYS A 1 95 ? 2.867 -11.162 8.245 1.00 91.62 95 LYS A C 1
ATOM 771 O O . LYS A 1 95 ? 3.397 -12.053 7.585 1.00 91.62 95 LYS A O 1
ATOM 776 N N . ASP A 1 96 ? 1.548 -11.060 8.395 1.00 91.50 96 ASP A N 1
ATOM 777 C CA . ASP A 1 96 ? 0.587 -12.036 7.872 1.00 91.50 96 ASP A CA 1
ATOM 778 C C . ASP A 1 96 ? 0.354 -11.873 6.364 1.00 91.50 96 ASP A C 1
ATOM 780 O O . ASP A 1 96 ? -0.049 -12.811 5.677 1.00 91.50 96 ASP A O 1
ATOM 784 N N . ILE A 1 97 ? 0.637 -10.685 5.818 1.00 92.88 97 ILE A N 1
ATOM 785 C CA . ILE A 1 97 ? 0.620 -10.467 4.372 1.00 92.88 97 ILE A CA 1
ATOM 786 C C . ILE A 1 97 ? 1.954 -10.924 3.795 1.00 92.88 97 ILE A C 1
ATOM 788 O O . ILE A 1 97 ? 2.992 -10.310 4.042 1.00 92.88 97 ILE A O 1
ATOM 792 N N . VAL A 1 98 ? 1.908 -11.979 2.987 1.00 94.06 98 VAL A N 1
ATOM 793 C CA . VAL A 1 98 ? 3.069 -12.551 2.304 1.00 94.06 98 VAL A CA 1
ATOM 794 C C . VAL A 1 98 ? 2.938 -12.442 0.786 1.00 94.06 98 VAL A C 1
ATOM 796 O O . VAL A 1 98 ? 1.840 -12.435 0.230 1.00 94.06 98 VAL A O 1
ATOM 799 N N . TYR A 1 99 ? 4.070 -12.378 0.092 1.00 92.38 99 TYR A N 1
ATOM 800 C CA . TYR A 1 99 ? 4.107 -12.567 -1.355 1.00 92.38 99 TYR A CA 1
ATOM 801 C C . TYR A 1 99 ? 3.860 -14.040 -1.712 1.00 92.38 99 TYR A C 1
ATOM 803 O O . TYR A 1 99 ? 3.954 -14.933 -0.872 1.00 92.38 99 TYR A O 1
ATOM 811 N N . GLN A 1 100 ? 3.661 -14.321 -3.002 1.00 90.81 100 GLN A N 1
ATOM 812 C CA . GLN A 1 100 ? 3.516 -15.692 -3.520 1.00 90.81 100 GLN A CA 1
ATOM 813 C C . GLN A 1 100 ? 4.709 -16.608 -3.190 1.00 90.81 100 GLN A C 1
ATOM 815 O O . GLN A 1 100 ? 4.566 -17.823 -3.155 1.00 90.81 100 GLN A O 1
ATOM 820 N N . ASN A 1 101 ? 5.884 -16.032 -2.926 1.00 92.00 101 ASN A N 1
ATOM 821 C CA . ASN A 1 101 ? 7.081 -16.765 -2.510 1.00 92.00 101 ASN A CA 1
ATOM 822 C C . ASN A 1 101 ? 7.129 -17.068 -0.995 1.00 92.00 101 ASN A C 1
ATOM 824 O O . ASN A 1 101 ? 8.152 -17.549 -0.511 1.00 92.00 101 ASN A O 1
ATOM 828 N N . GLY A 1 102 ? 6.074 -16.740 -0.243 1.00 90.69 102 GLY A N 1
ATOM 829 C CA . GLY A 1 102 ? 5.968 -16.952 1.202 1.00 90.69 102 GLY A CA 1
ATOM 830 C C . GLY A 1 102 ? 6.727 -15.944 2.069 1.00 90.69 102 GLY A C 1
ATOM 831 O O . GLY A 1 102 ? 6.681 -16.045 3.292 1.00 90.69 102 GLY A O 1
ATOM 832 N N . LYS A 1 103 ? 7.428 -14.964 1.484 1.00 93.31 103 LYS A N 1
ATOM 833 C CA . LYS A 1 103 ? 8.114 -13.915 2.255 1.00 93.31 103 LYS A CA 1
ATOM 834 C C . LYS A 1 103 ? 7.122 -12.827 2.685 1.00 93.31 103 LYS A C 1
ATOM 836 O O . LYS A 1 103 ? 6.270 -12.466 1.873 1.00 93.31 103 LYS A O 1
ATOM 841 N N . PRO A 1 104 ? 7.255 -12.255 3.896 1.00 92.81 104 PRO A N 1
ATOM 842 C CA . PRO A 1 104 ? 6.433 -11.127 4.329 1.00 92.81 104 PRO A CA 1
ATOM 843 C C . PRO A 1 104 ? 6.547 -9.926 3.391 1.00 92.81 104 PRO A C 1
ATOM 845 O O . PRO A 1 104 ? 7.626 -9.637 2.866 1.00 92.81 104 PRO A O 1
ATOM 848 N N . ALA A 1 105 ? 5.436 -9.221 3.214 1.00 94.38 105 ALA A N 1
ATOM 849 C CA . ALA A 1 105 ? 5.363 -8.024 2.397 1.00 94.38 105 ALA A CA 1
ATOM 850 C C . ALA A 1 105 ? 6.179 -6.874 3.002 1.00 94.38 105 ALA A C 1
ATOM 852 O O . ALA A 1 105 ? 6.128 -6.603 4.204 1.00 94.38 105 ALA A O 1
ATOM 853 N N . TYR A 1 106 ? 6.922 -6.166 2.153 1.00 93.50 106 TYR A N 1
ATOM 854 C CA . TYR A 1 106 ? 7.647 -4.965 2.548 1.00 93.50 106 TYR A CA 1
ATOM 855 C C . TYR A 1 106 ? 6.686 -3.785 2.730 1.00 93.50 106 TYR A C 1
ATOM 857 O O . TYR A 1 106 ? 5.705 -3.636 1.999 1.00 93.50 106 TYR A O 1
ATOM 865 N N . LEU A 1 107 ? 7.020 -2.888 3.663 1.00 92.38 107 LEU A N 1
ATOM 866 C CA . LEU A 1 107 ? 6.236 -1.683 3.954 1.00 92.38 107 LEU A CA 1
ATOM 867 C C . LEU A 1 107 ? 5.977 -0.829 2.705 1.00 92.38 107 LEU A C 1
ATOM 869 O O . LEU A 1 107 ? 4.885 -0.289 2.537 1.00 92.38 107 LEU A O 1
ATOM 873 N N . VAL A 1 108 ? 6.975 -0.721 1.825 1.00 94.00 108 VAL A N 1
ATOM 874 C CA . VAL A 1 108 ? 6.892 0.057 0.581 1.00 94.00 108 VAL A CA 1
ATOM 875 C C . VAL A 1 108 ? 5.810 -0.499 -0.343 1.00 94.00 108 VAL A C 1
ATOM 877 O O . VAL A 1 108 ? 5.009 0.265 -0.876 1.00 94.00 108 VAL A O 1
ATOM 880 N N . ASP A 1 109 ? 5.754 -1.818 -0.513 1.00 93.19 109 ASP A N 1
ATOM 881 C CA . ASP A 1 109 ? 4.806 -2.450 -1.432 1.00 93.19 109 ASP A CA 1
ATOM 882 C C . ASP A 1 109 ? 3.387 -2.440 -0.867 1.00 93.19 109 ASP A C 1
ATOM 884 O O . ASP A 1 109 ? 2.437 -2.165 -1.600 1.00 93.19 109 ASP A O 1
ATOM 888 N N . LEU A 1 110 ? 3.245 -2.634 0.448 1.00 93.75 110 LEU A N 1
ATOM 889 C CA . LEU A 1 110 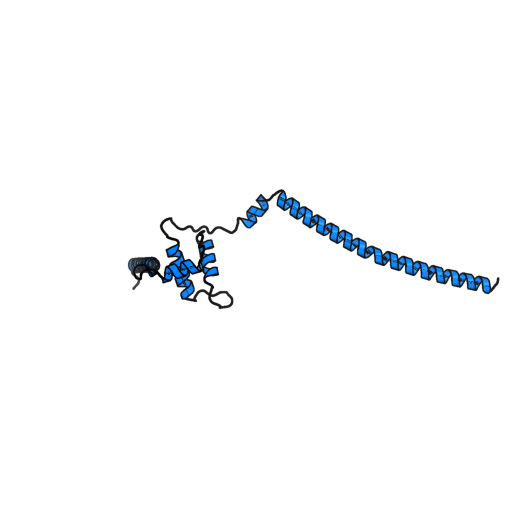? 1.973 -2.423 1.138 1.00 93.75 110 LEU A CA 1
ATOM 890 C C . LEU A 1 110 ? 1.489 -0.981 0.965 1.00 93.75 110 LEU A C 1
ATOM 892 O O . LEU A 1 110 ? 0.343 -0.759 0.583 1.00 93.75 110 LEU A O 1
ATOM 896 N N . SER A 1 111 ? 2.367 0.001 1.175 1.00 92.81 111 SER A N 1
ATOM 897 C CA . SER A 1 111 ? 2.020 1.419 1.025 1.00 92.81 111 SER A CA 1
ATOM 898 C C . SER A 1 111 ? 1.563 1.731 -0.399 1.00 92.81 111 SER A C 1
ATOM 900 O O . SER A 1 111 ? 0.493 2.305 -0.573 1.00 92.81 111 SER A O 1
ATOM 902 N N . LYS A 1 112 ? 2.295 1.267 -1.420 1.00 91.88 112 LYS A N 1
ATOM 903 C CA . LYS A 1 112 ? 1.906 1.424 -2.832 1.00 91.88 112 LYS A CA 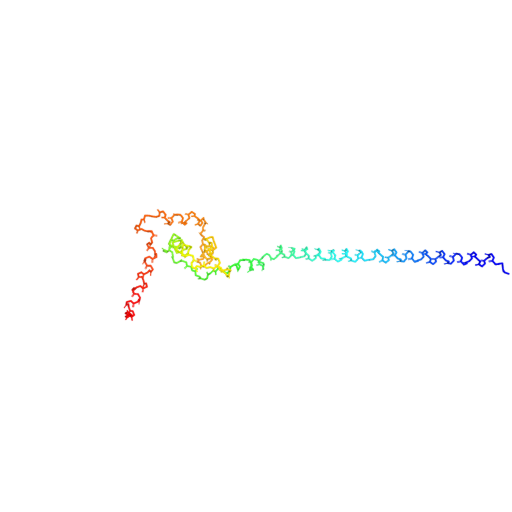1
ATOM 904 C C . LYS A 1 112 ? 0.572 0.755 -3.159 1.00 91.88 112 LYS A C 1
ATOM 906 O O . LYS A 1 112 ? -0.217 1.302 -3.926 1.00 91.88 112 LYS A O 1
ATOM 911 N N . GLY A 1 113 ? 0.298 -0.410 -2.572 1.00 91.69 113 GLY A N 1
ATOM 912 C CA . GLY A 1 113 ? -0.993 -1.083 -2.711 1.00 91.69 113 GLY A CA 1
ATOM 913 C C . GLY A 1 113 ? -2.146 -0.224 -2.189 1.00 91.69 113 GLY A C 1
ATOM 914 O O . GLY A 1 113 ? -3.167 -0.095 -2.858 1.00 91.69 113 GLY A O 1
ATOM 915 N N . PHE A 1 114 ? -1.961 0.426 -1.039 1.00 91.62 114 PHE A N 1
ATOM 916 C CA . PHE A 1 114 ? -2.947 1.342 -0.460 1.00 91.62 114 PHE A CA 1
ATOM 917 C C . PHE A 1 114 ? -3.051 2.677 -1.212 1.00 91.62 114 PHE A C 1
ATOM 919 O O . PHE A 1 114 ? -4.156 3.202 -1.350 1.00 91.62 114 PHE A O 1
ATOM 926 N N . GLU A 1 115 ? -1.940 3.211 -1.729 1.00 91.19 115 GLU A N 1
ATOM 927 C CA . GLU A 1 115 ? -1.947 4.367 -2.637 1.00 91.19 115 GLU A CA 1
ATOM 928 C C . GLU A 1 115 ? -2.819 4.096 -3.859 1.00 91.19 115 GLU A C 1
ATOM 930 O O . GLU A 1 115 ? -3.698 4.895 -4.184 1.00 91.19 115 GLU A O 1
ATOM 935 N N . TRP A 1 116 ? -2.619 2.937 -4.489 1.00 90.25 116 TRP A N 1
ATOM 936 C CA . TRP A 1 116 ? -3.418 2.505 -5.626 1.00 90.25 116 TRP A CA 1
ATOM 937 C C . TRP A 1 116 ? -4.883 2.268 -5.238 1.00 90.25 116 TRP A C 1
ATOM 939 O O . TRP A 1 116 ? -5.777 2.768 -5.920 1.00 90.25 116 TRP A O 1
ATOM 949 N N . LEU A 1 117 ? -5.138 1.566 -4.126 1.00 90.06 117 LEU A N 1
ATOM 950 C CA . LEU A 1 117 ? -6.482 1.179 -3.682 1.00 90.06 117 LEU A CA 1
ATOM 951 C C . LEU A 1 117 ? -7.372 2.372 -3.329 1.00 90.06 117 LEU A C 1
ATOM 953 O O . LEU A 1 117 ? -8.570 2.308 -3.576 1.00 90.06 117 LEU A O 1
ATOM 957 N N . PHE A 1 118 ? -6.821 3.434 -2.747 1.00 88.44 118 PHE A N 1
ATOM 958 C CA . PHE A 1 118 ? -7.600 4.598 -2.311 1.00 88.44 118 PHE A CA 1
ATOM 959 C C . PHE A 1 118 ? -7.350 5.856 -3.141 1.00 88.44 118 PHE A C 1
ATOM 961 O O . PHE A 1 118 ? -7.865 6.923 -2.804 1.00 88.44 118 PHE A O 1
ATOM 968 N N . ASN A 1 119 ? -6.547 5.741 -4.201 1.00 86.94 119 ASN A N 1
ATOM 969 C CA . ASN A 1 119 ? -6.112 6.857 -5.032 1.00 86.94 119 ASN A CA 1
ATOM 970 C C . ASN A 1 119 ? -5.511 8.013 -4.204 1.00 86.94 119 ASN A C 1
ATOM 972 O O . ASN A 1 119 ? -5.866 9.184 -4.356 1.00 86.94 119 ASN A O 1
ATOM 976 N N . ILE A 1 120 ? -4.607 7.667 -3.286 1.00 88.00 120 ILE A N 1
ATOM 977 C CA . ILE A 1 120 ? -3.923 8.607 -2.387 1.00 88.00 120 ILE A CA 1
ATOM 978 C C . ILE A 1 120 ? -2.415 8.607 -2.625 1.00 88.00 120 ILE A C 1
ATOM 980 O O . ILE A 1 120 ? -1.870 7.673 -3.200 1.00 88.00 120 ILE A O 1
ATOM 984 N N . LYS A 1 121 ? -1.725 9.643 -2.128 1.00 87.94 121 LYS A N 1
ATOM 985 C CA . LYS A 1 121 ? -0.256 9.730 -2.142 1.00 87.94 121 LYS A CA 1
ATOM 986 C C . LYS A 1 121 ? 0.322 9.605 -0.732 1.00 87.94 121 LYS A C 1
ATOM 988 O O . LYS A 1 121 ? 0.355 10.559 0.054 1.00 87.94 121 LYS A O 1
ATOM 993 N N . ILE A 1 122 ? 0.824 8.425 -0.410 1.00 83.62 122 ILE A N 1
ATOM 994 C CA . ILE A 1 122 ? 1.610 8.118 0.779 1.00 83.62 122 ILE A CA 1
ATOM 995 C C . ILE A 1 122 ? 3.084 8.384 0.430 1.00 83.62 122 ILE A C 1
ATOM 997 O O . ILE A 1 122 ? 3.822 7.455 0.189 1.00 83.62 122 ILE A O 1
ATOM 1001 N N . GLY A 1 123 ? 3.500 9.664 0.432 1.00 85.19 123 GLY A N 1
ATOM 1002 C CA . GLY A 1 123 ? 4.896 10.127 0.232 1.00 85.19 123 GLY A CA 1
ATOM 1003 C C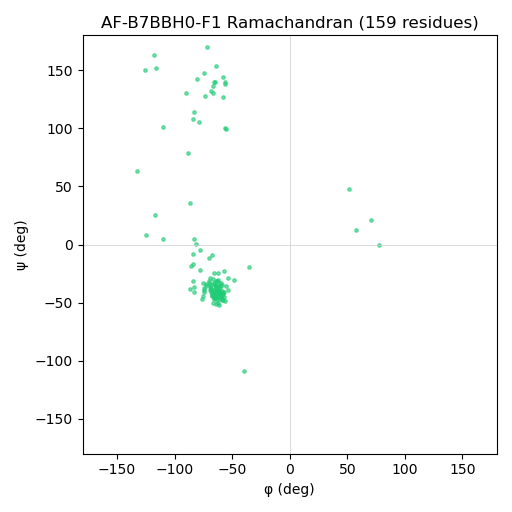 . GLY A 1 123 ? 6.012 9.295 0.904 1.00 85.19 123 GLY A C 1
ATOM 1004 O O . GLY A 1 123 ? 6.337 8.211 0.448 1.00 85.19 123 GLY A O 1
ATOM 1005 N N . ASP A 1 124 ? 6.670 9.790 1.959 1.00 89.56 124 ASP A N 1
ATOM 1006 C CA . ASP A 1 124 ? 7.669 8.960 2.658 1.00 89.56 124 ASP A CA 1
ATOM 1007 C C . ASP A 1 124 ? 6.968 7.955 3.587 1.00 89.56 124 ASP A C 1
ATOM 1009 O O . ASP A 1 124 ? 6.418 8.330 4.628 1.00 89.56 124 ASP A O 1
ATOM 1013 N N . CYS A 1 125 ? 6.939 6.681 3.188 1.00 91.06 125 CYS A N 1
ATOM 1014 C CA . CYS A 1 125 ? 6.277 5.620 3.943 1.00 91.06 125 CYS A CA 1
ATOM 1015 C C . CYS A 1 125 ? 6.999 5.266 5.250 1.00 91.06 125 CYS A C 1
ATOM 1017 O O . CYS A 1 125 ? 6.333 4.901 6.217 1.00 91.06 125 CYS A O 1
ATOM 1019 N N . TYR A 1 126 ? 8.328 5.387 5.313 1.00 91.19 126 TYR A N 1
ATOM 1020 C CA . TYR A 1 126 ? 9.087 5.063 6.523 1.00 91.19 126 TYR A CA 1
ATOM 1021 C C . TYR A 1 126 ? 8.917 6.152 7.571 1.00 91.19 126 TYR A C 1
ATOM 1023 O O . TYR A 1 126 ? 8.611 5.848 8.722 1.00 91.19 126 TYR A O 1
ATOM 1031 N N . GLN A 1 127 ? 9.009 7.419 7.162 1.00 90.44 127 GLN A N 1
ATOM 1032 C CA . GLN A 1 127 ? 8.760 8.533 8.072 1.00 90.44 127 GLN A CA 1
ATOM 1033 C C . GLN A 1 127 ? 7.328 8.486 8.614 1.00 90.44 127 GLN A C 1
ATOM 1035 O O . GLN A 1 127 ? 7.120 8.597 9.816 1.00 90.44 127 GLN A O 1
ATOM 1040 N N . LYS A 1 128 ? 6.336 8.233 7.753 1.00 90.69 128 LYS A N 1
ATOM 1041 C CA . LYS A 1 128 ? 4.933 8.128 8.182 1.00 90.69 128 LYS A CA 1
ATOM 1042 C C . LYS A 1 128 ? 4.674 6.928 9.087 1.00 90.69 128 LYS A C 1
ATOM 1044 O O . LYS A 1 128 ? 3.812 7.018 9.958 1.00 90.69 128 LYS A O 1
ATOM 1049 N N . HIS A 1 129 ? 5.390 5.822 8.889 1.00 90.88 129 HIS A N 1
ATOM 1050 C CA . HIS A 1 129 ? 5.339 4.675 9.791 1.00 90.88 129 HIS A CA 1
ATOM 1051 C C . HIS A 1 129 ? 5.875 5.062 11.167 1.00 90.88 129 HIS A C 1
ATOM 1053 O O . HIS A 1 129 ? 5.178 4.904 12.164 1.00 90.88 129 HIS A O 1
ATOM 1059 N N . GLU A 1 130 ? 7.060 5.664 11.218 1.00 90.25 130 GLU A N 1
ATOM 1060 C CA . GLU A 1 130 ? 7.648 6.178 12.455 1.00 90.25 130 GLU A CA 1
ATOM 1061 C C . GLU A 1 130 ? 6.743 7.199 13.151 1.00 90.25 130 GLU A C 1
ATOM 1063 O O . GLU A 1 130 ? 6.568 7.144 14.367 1.00 90.25 130 GLU A O 1
AT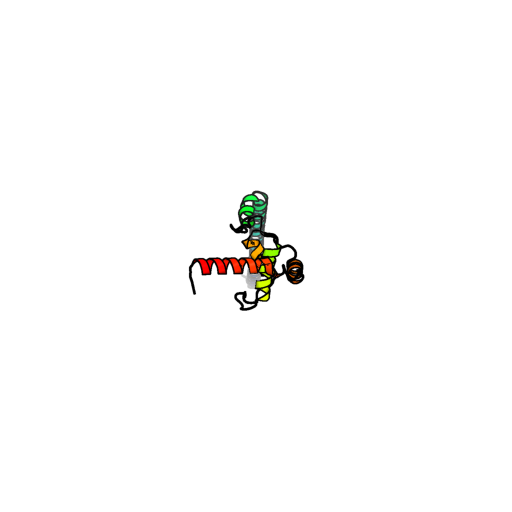OM 1068 N N . ASP A 1 131 ? 6.099 8.089 12.397 1.00 88.94 131 ASP A N 1
ATOM 1069 C CA . ASP A 1 131 ? 5.137 9.053 12.932 1.00 88.94 131 ASP A CA 1
ATOM 1070 C C . ASP A 1 131 ? 3.906 8.360 13.536 1.00 88.94 131 ASP A C 1
ATOM 1072 O O . ASP A 1 131 ? 3.320 8.871 14.491 1.00 88.94 131 ASP A O 1
ATOM 1076 N N . VAL A 1 132 ? 3.496 7.196 13.015 1.00 88.19 132 VAL A N 1
ATOM 1077 C CA . VAL A 1 132 ? 2.467 6.356 13.649 1.00 88.19 132 VAL A CA 1
ATOM 1078 C C . VAL A 1 132 ? 2.995 5.802 14.965 1.00 88.19 132 VAL A C 1
ATOM 1080 O O . VAL A 1 132 ? 2.325 5.965 15.979 1.00 88.19 132 VAL A O 1
ATOM 1083 N N . ILE A 1 133 ? 4.188 5.207 14.980 1.00 88.81 133 ILE A N 1
ATOM 1084 C CA . ILE A 1 133 ? 4.757 4.572 16.179 1.00 88.81 133 ILE A CA 1
ATOM 1085 C C . ILE A 1 133 ? 5.038 5.593 17.295 1.00 88.81 133 ILE A C 1
ATOM 1087 O O . ILE A 1 133 ? 4.836 5.300 18.472 1.00 88.81 133 ILE A O 1
ATOM 1091 N N . LYS A 1 134 ? 5.435 6.819 16.944 1.00 88.31 134 LYS A N 1
ATOM 1092 C CA . LYS A 1 134 ? 5.762 7.906 17.886 1.00 88.31 134 LYS A CA 1
ATOM 1093 C C . LYS A 1 134 ? 4.543 8.666 18.419 1.00 88.31 134 LYS A C 1
ATOM 1095 O O . LYS A 1 134 ? 4.706 9.618 19.189 1.00 88.31 134 LYS A O 1
ATOM 1100 N N . ARG A 1 135 ? 3.316 8.314 18.018 1.00 85.19 135 ARG A N 1
ATOM 1101 C CA . ARG A 1 135 ? 2.113 9.020 18.488 1.00 85.19 135 ARG A CA 1
ATOM 1102 C C . ARG A 1 135 ? 1.912 8.864 19.995 1.00 85.19 135 ARG A C 1
ATOM 1104 O O . ARG A 1 135 ? 2.294 7.879 20.616 1.00 85.19 135 ARG A O 1
ATOM 1111 N N . LYS A 1 136 ? 1.227 9.851 20.588 1.00 81.69 136 LYS A N 1
ATOM 1112 C CA . LYS A 1 136 ? 0.797 9.778 21.992 1.00 81.69 136 LYS A CA 1
ATOM 1113 C C . LYS A 1 136 ? -0.052 8.515 22.208 1.00 81.69 136 LYS A C 1
ATOM 1115 O O . LYS A 1 136 ? -0.931 8.255 21.383 1.00 81.69 136 LYS A O 1
ATOM 1120 N N . PRO A 1 137 ? 0.110 7.804 23.338 1.00 70.94 137 PRO A N 1
ATOM 1121 C CA . PRO A 1 137 ? -0.536 6.512 23.582 1.00 70.94 137 PRO A CA 1
ATOM 1122 C C . PRO A 1 137 ? -2.065 6.560 23.436 1.00 70.94 137 PRO A C 1
ATOM 1124 O O . PRO A 1 137 ? -2.657 5.653 22.866 1.00 70.94 137 PRO A O 1
ATOM 1127 N N . GLY A 1 138 ? -2.710 7.665 23.832 1.00 69.31 138 GLY A N 1
ATOM 1128 C CA . GLY A 1 138 ? -4.164 7.837 23.695 1.00 69.31 138 GLY A CA 1
ATOM 1129 C C . GLY A 1 138 ? -4.692 8.007 22.259 1.00 69.31 138 GLY A C 1
ATOM 1130 O O . GLY A 1 138 ? -5.899 7.960 22.055 1.00 69.31 138 GLY A O 1
ATOM 1131 N N . LYS A 1 139 ? -3.825 8.224 21.261 1.00 76.25 139 LYS A N 1
ATOM 1132 C CA . LYS A 1 139 ? -4.187 8.329 19.830 1.00 76.25 139 LYS A CA 1
ATOM 1133 C C . LYS A 1 139 ? -3.410 7.343 18.950 1.00 76.25 139 LYS A C 1
ATOM 1135 O O . LYS A 1 139 ? -3.458 7.458 17.726 1.00 76.25 139 LYS A O 1
ATOM 1140 N N . LEU A 1 140 ? -2.666 6.422 19.563 1.00 79.19 140 LEU A N 1
ATOM 1141 C CA . LEU A 1 140 ? -1.743 5.530 18.867 1.00 79.19 140 LEU A CA 1
ATOM 1142 C C . LEU A 1 140 ? -2.485 4.560 17.940 1.00 79.19 140 LEU A C 1
ATOM 1144 O O . LEU A 1 140 ? -2.132 4.441 16.774 1.00 79.19 140 LEU A O 1
ATOM 1148 N N . THR A 1 141 ? -3.545 3.937 18.456 1.00 83.81 141 THR A N 1
ATOM 1149 C CA . THR A 1 141 ? -4.407 2.984 17.735 1.00 83.81 141 THR A CA 1
ATOM 1150 C C . THR A 1 141 ? -5.848 3.484 17.612 1.00 83.81 141 THR A C 1
ATOM 1152 O O . THR A 1 141 ? -6.802 2.709 17.554 1.00 83.81 141 THR A O 1
ATOM 1155 N N . GLY A 1 142 ? -6.032 4.807 17.653 1.00 86.62 142 GLY A N 1
ATOM 1156 C CA . GLY A 1 142 ? -7.357 5.416 17.764 1.00 86.62 142 GLY A CA 1
ATOM 1157 C C . GLY A 1 142 ? -8.278 5.063 16.596 1.00 86.62 142 GLY A C 1
ATOM 1158 O O . GLY A 1 142 ? -9.476 4.870 16.802 1.00 86.62 142 GLY A O 1
ATOM 1159 N N . PHE A 1 143 ? -7.729 4.936 15.387 1.00 88.94 143 PHE A N 1
ATOM 1160 C CA . PHE A 1 143 ? -8.520 4.579 14.217 1.00 88.94 143 PHE A CA 1
ATOM 1161 C C . PHE A 1 143 ? -8.875 3.091 14.212 1.00 88.94 143 PHE A C 1
ATOM 1163 O O . PHE A 1 143 ? -10.044 2.745 14.038 1.00 88.94 143 PHE A O 1
ATOM 1170 N N . LEU A 1 144 ? -7.898 2.217 14.468 1.00 90.69 144 LEU A N 1
ATOM 1171 C CA . LEU A 1 144 ? -8.122 0.770 14.522 1.00 90.69 144 LEU A CA 1
ATOM 1172 C C . LEU A 1 144 ? -9.101 0.374 15.636 1.00 90.69 144 LEU A C 1
ATOM 1174 O O . LEU A 1 144 ? -9.985 -0.449 15.403 1.00 90.69 144 LEU A O 1
ATOM 1178 N N . ASN A 1 145 ? -9.014 1.004 16.810 1.00 91.56 145 ASN A N 1
ATOM 1179 C CA . ASN A 1 145 ? -9.976 0.792 17.894 1.00 91.56 145 ASN A CA 1
ATOM 1180 C C . ASN A 1 145 ? -11.388 1.229 17.480 1.00 91.56 145 ASN A C 1
ATOM 1182 O O . ASN A 1 145 ? -12.349 0.509 17.730 1.00 91.56 145 ASN A O 1
ATOM 1186 N N . GLY A 1 146 ? -11.512 2.363 16.780 1.00 90.50 146 GLY A N 1
ATOM 1187 C CA . GLY A 1 146 ? -12.795 2.821 16.244 1.00 90.50 146 GLY A CA 1
ATOM 1188 C C . GLY A 1 146 ? -13.410 1.828 15.253 1.00 90.50 146 GLY A C 1
ATOM 1189 O O . GLY A 1 146 ? -14.609 1.560 15.320 1.00 90.50 146 GLY A O 1
ATOM 1190 N N . LEU A 1 147 ? -12.599 1.233 14.371 1.00 91.88 147 LEU A N 1
ATOM 1191 C CA . LEU A 1 147 ? -13.047 0.161 13.476 1.00 91.88 147 LEU A CA 1
ATOM 1192 C C . LEU A 1 147 ? -13.470 -1.094 14.253 1.00 91.88 147 LEU A C 1
ATOM 1194 O O . LEU A 1 147 ? -14.516 -1.671 13.954 1.00 91.88 147 LEU A O 1
ATOM 1198 N N . ALA A 1 148 ? -12.703 -1.496 15.268 1.00 93.38 148 ALA A N 1
ATOM 1199 C CA . ALA A 1 148 ? -13.040 -2.640 16.113 1.00 93.38 148 ALA A CA 1
ATOM 1200 C C . ALA A 1 148 ? -14.375 -2.435 16.849 1.00 93.38 148 ALA A C 1
ATOM 1202 O O . ALA A 1 148 ? -15.203 -3.345 16.897 1.00 93.38 148 ALA A O 1
ATOM 1203 N N . ASP A 1 149 ? -14.626 -1.233 17.366 1.00 94.44 149 ASP A N 1
ATOM 1204 C CA . ASP A 1 149 ? -15.881 -0.896 18.037 1.00 94.44 149 ASP A CA 1
ATOM 1205 C C . ASP A 1 149 ? -17.078 -0.896 17.078 1.00 94.44 149 ASP A C 1
ATOM 1207 O O . ASP A 1 149 ? -18.175 -1.293 17.471 1.00 94.44 149 ASP A O 1
ATOM 1211 N N . LEU A 1 150 ? -16.893 -0.497 15.814 1.00 93.94 150 LEU A N 1
ATOM 1212 C CA . LEU A 1 150 ? -17.941 -0.612 14.792 1.00 93.94 150 LEU A CA 1
ATOM 1213 C C . LEU A 1 150 ? -18.308 -2.076 14.523 1.00 93.94 150 LEU A C 1
ATOM 1215 O O . LEU A 1 150 ? -19.493 -2.394 14.431 1.00 93.94 150 LEU A O 1
ATOM 1219 N N . ILE A 1 151 ? -17.315 -2.967 14.453 1.00 94.31 151 ILE A N 1
ATOM 1220 C CA . ILE A 1 151 ? -17.546 -4.407 14.276 1.00 94.31 151 ILE A CA 1
ATOM 1221 C C . ILE A 1 151 ? -18.302 -4.979 15.479 1.00 94.31 151 ILE A C 1
ATOM 1223 O O . ILE A 1 151 ? -19.291 -5.684 15.289 1.00 94.31 151 ILE A O 1
ATOM 1227 N N . LYS A 1 152 ? -17.890 -4.640 16.709 1.00 93.44 152 LYS A N 1
ATOM 1228 C CA . LYS A 1 152 ? -18.581 -5.075 17.937 1.00 93.44 152 LYS A CA 1
ATOM 1229 C C . LYS A 1 152 ? -20.035 -4.606 17.969 1.00 93.44 152 LYS A C 1
ATOM 1231 O O . LYS A 1 152 ? -20.929 -5.407 18.197 1.00 93.44 152 LYS A O 1
ATOM 1236 N N . LYS A 1 153 ? -20.295 -3.336 17.645 1.00 93.88 153 LYS A N 1
ATOM 1237 C CA . LYS A 1 153 ? -21.667 -2.806 17.578 1.00 93.88 153 LYS A CA 1
ATOM 1238 C C . LYS A 1 153 ? -22.525 -3.538 16.548 1.00 93.88 153 LYS A C 1
ATOM 1240 O O . LYS A 1 153 ? -23.694 -3.803 16.813 1.00 93.88 153 LYS A O 1
ATOM 1245 N N . GLU A 1 154 ? -21.969 -3.862 15.382 1.00 94.31 154 GLU A N 1
ATOM 1246 C CA . GLU A 1 154 ? -22.685 -4.617 14.349 1.00 94.31 154 GLU A CA 1
ATOM 1247 C C . GLU A 1 154 ? -22.926 -6.079 14.768 1.00 94.31 154 GLU A C 1
ATOM 1249 O O . GLU A 1 154 ? -23.981 -6.635 14.464 1.00 94.31 154 GLU A O 1
ATOM 1254 N N . HIS A 1 155 ? -21.986 -6.690 15.495 1.00 92.06 155 HIS A N 1
ATOM 1255 C CA . HIS A 1 155 ? -22.145 -8.012 16.106 1.00 92.06 155 HIS A CA 1
ATOM 1256 C C . HIS A 1 155 ? -23.288 -8.023 17.131 1.00 92.06 155 HIS A C 1
ATOM 1258 O O . HIS A 1 155 ? -24.215 -8.825 17.010 1.00 92.06 155 HIS A O 1
ATOM 1264 N N . ASP A 1 156 ? -23.272 -7.081 18.075 1.00 92.69 156 ASP A N 1
ATOM 1265 C CA . ASP A 1 156 ? -24.281 -6.970 19.133 1.00 92.69 156 ASP A CA 1
ATOM 1266 C C . ASP A 1 156 ? -25.669 -6.692 18.548 1.00 92.69 156 ASP A C 1
ATOM 1268 O O . ASP A 1 156 ? -26.661 -7.296 18.954 1.00 92.69 156 ASP A O 1
ATOM 1272 N N . LYS A 1 157 ? -25.741 -5.838 17.519 1.00 94.50 157 LYS A N 1
ATOM 1273 C CA . LYS A 1 157 ? -26.977 -5.554 16.778 1.00 94.50 157 LYS A CA 1
ATOM 1274 C C . LYS A 1 157 ? -27.576 -6.804 16.127 1.00 94.50 157 LYS A C 1
ATOM 1276 O O . LYS A 1 157 ? -28.796 -6.896 16.007 1.00 94.50 157 LYS A O 1
ATOM 1281 N N . LYS A 1 158 ? -26.742 -7.751 15.691 1.00 93.94 158 LYS A N 1
ATOM 1282 C CA . LYS A 1 158 ? -27.187 -9.022 15.097 1.00 93.94 158 LYS A CA 1
ATOM 1283 C C . LYS A 1 158 ? -27.523 -10.088 16.139 1.00 93.94 158 LYS A C 1
ATOM 1285 O O . LYS A 1 158 ? -28.081 -11.117 15.771 1.00 93.94 158 LYS A O 1
ATOM 1290 N N . GLY A 1 159 ? -27.231 -9.843 17.418 1.00 88.25 159 GLY A N 1
ATOM 1291 C CA . GLY A 1 159 ? -27.553 -10.758 18.512 1.00 88.25 159 GLY A CA 1
ATOM 1292 C C . GLY A 1 159 ? -26.720 -12.040 18.517 1.00 88.25 159 GLY A C 1
ATOM 1293 O O . GLY A 1 159 ? -27.147 -13.037 19.099 1.00 88.25 159 GLY A O 1
ATOM 1294 N N . TYR A 1 160 ? -25.555 -12.031 17.865 1.00 82.00 160 TYR A N 1
ATOM 1295 C CA . TYR A 1 160 ? -24.594 -13.123 17.980 1.00 82.00 160 TYR A CA 1
ATOM 1296 C C . TYR A 1 160 ? -24.050 -13.169 19.421 1.00 82.00 160 TYR A C 1
ATOM 1298 O O . TYR A 1 160 ? -23.871 -12.128 20.054 1.00 82.00 160 TYR A O 1
ATOM 1306 N N . ARG A 1 161 ? -23.883 -14.378 19.963 1.00 72.62 161 ARG A N 1
ATOM 1307 C CA . ARG A 1 161 ? -23.426 -14.647 21.335 1.00 72.62 161 ARG A CA 1
ATOM 1308 C C . ARG A 1 161 ? -22.090 -15.361 21.316 1.00 72.62 161 ARG A C 1
ATOM 1310 O O . ARG A 1 161 ? -21.939 -16.246 20.444 1.00 72.62 161 ARG A O 1
#